Protein AF-A0A2V7X481-F1 (afdb_monomer_lite)

Radius of gyration: 19.99 Å; chains: 1; bounding box: 46×37×55 Å

Foldseek 3Di:
DQLVLFVCVQVVDDNVRSLCVVFQVVCVVVVNNLTRDDDPPGFPWDWDKDKDFDWDWDADPVRDIDIGRITIDTQWTAGRNATPDHPPPPVPDDPVQFDPLLVDDQPDPPRDDSGSDDDDND

Sequence (122 aa):
MTDVMSKFLAMGVPLDDVVRRSTVNPASEIHRPELGALSVGKEADIAVLELQKGRFAYIDCGVARMDSNVKLTARMTIRAGRISYDPSGLSMVEWEKARPQYFLTPGLGSSLPARADDYPRD

Structure (mmCIF, N/CA/C/O backbone):
data_AF-A0A2V7X481-F1
#
_entry.id   AF-A0A2V7X481-F1
#
loop_
_atom_site.group_PDB
_atom_site.id
_atom_site.type_symbol
_atom_site.label_atom_id
_atom_site.label_alt_id
_atom_site.label_comp_id
_atom_site.label_asym_id
_atom_site.label_entity_id
_atom_site.label_seq_id
_atom_site.pdbx_PDB_ins_code
_atom_site.Cartn_x
_atom_site.Cartn_y
_atom_site.Cartn_z
_atom_site.occupancy
_atom_site.B_iso_or_equiv
_atom_site.auth_seq_id
_atom_site.auth_comp_id
_atom_site.auth_asym_id
_atom_site.auth_atom_id
_atom_site.pdbx_PDB_model_num
ATOM 1 N N . MET A 1 1 ? 8.242 -2.839 0.111 1.00 88.38 1 MET A N 1
ATOM 2 C CA . MET A 1 1 ? 7.634 -2.961 -1.236 1.00 88.38 1 MET A CA 1
ATOM 3 C C . MET A 1 1 ? 7.259 -1.601 -1.828 1.00 88.38 1 MET A C 1
ATOM 5 O O . MET A 1 1 ? 7.706 -1.295 -2.927 1.00 88.38 1 MET A O 1
ATOM 9 N N . THR A 1 2 ? 6.489 -0.767 -1.121 1.00 96.56 2 THR A N 1
ATOM 10 C CA . THR A 1 2 ? 5.976 0.521 -1.632 1.00 96.56 2 THR A CA 1
ATOM 11 C C . THR A 1 2 ? 7.054 1.500 -2.108 1.00 96.56 2 THR A C 1
ATOM 13 O O . THR A 1 2 ? 6.836 2.176 -3.109 1.00 96.56 2 THR A O 1
ATOM 16 N N . ASP A 1 3 ? 8.238 1.534 -1.490 1.00 96.06 3 ASP A N 1
ATOM 17 C CA . ASP A 1 3 ? 9.344 2.392 -1.956 1.00 96.06 3 ASP A CA 1
ATOM 18 C C . ASP A 1 3 ? 9.834 2.008 -3.358 1.00 96.06 3 ASP A C 1
ATOM 20 O O . ASP A 1 3 ? 10.041 2.868 -4.212 1.00 96.06 3 ASP A O 1
ATOM 24 N N . VAL A 1 4 ? 9.949 0.706 -3.639 1.00 97.12 4 VAL A N 1
ATOM 25 C CA . VAL A 1 4 ? 10.364 0.207 -4.960 1.00 97.12 4 VAL A CA 1
ATOM 26 C C . VAL A 1 4 ? 9.283 0.495 -6.002 1.00 97.12 4 VAL A C 1
ATOM 28 O O . VAL A 1 4 ? 9.598 0.981 -7.084 1.00 97.12 4 VAL A O 1
ATOM 31 N N . MET A 1 5 ? 8.006 0.273 -5.668 1.00 98.38 5 MET A N 1
ATOM 32 C CA . MET A 1 5 ? 6.881 0.649 -6.539 1.00 98.38 5 MET A CA 1
ATOM 33 C C . MET A 1 5 ? 6.903 2.150 -6.859 1.00 98.38 5 MET A C 1
ATOM 35 O O . MET A 1 5 ? 6.757 2.546 -8.013 1.00 98.38 5 MET A O 1
ATOM 39 N N . SER A 1 6 ? 7.156 2.985 -5.850 1.00 98.50 6 SER A N 1
ATOM 40 C CA . SER A 1 6 ? 7.248 4.439 -6.008 1.00 98.50 6 SER A CA 1
ATOM 41 C C . SER A 1 6 ? 8.414 4.855 -6.899 1.00 98.50 6 SER A C 1
ATOM 43 O O . SER A 1 6 ? 8.277 5.770 -7.706 1.00 98.50 6 SER A O 1
ATOM 45 N N . LYS A 1 7 ? 9.548 4.154 -6.804 1.00 97.88 7 LYS A N 1
ATOM 46 C CA . LYS A 1 7 ? 10.692 4.358 -7.692 1.00 97.88 7 LYS A CA 1
ATOM 47 C C . LYS A 1 7 ? 10.338 4.055 -9.152 1.00 97.88 7 LYS A C 1
ATOM 49 O O . LYS A 1 7 ? 10.683 4.842 -10.024 1.00 97.88 7 LYS A O 1
ATOM 54 N N . PHE A 1 8 ? 9.618 2.964 -9.432 1.00 98.31 8 PHE A N 1
ATOM 55 C CA . PHE A 1 8 ? 9.152 2.659 -10.795 1.00 98.31 8 PHE A CA 1
ATOM 56 C C . PHE A 1 8 ? 8.159 3.694 -11.326 1.00 98.31 8 PHE A C 1
ATOM 58 O O . PHE A 1 8 ? 8.289 4.119 -12.472 1.00 98.31 8 PHE A O 1
ATOM 65 N N . LEU A 1 9 ? 7.234 4.164 -10.486 1.00 98.12 9 LEU A N 1
ATOM 66 C CA . LEU A 1 9 ? 6.353 5.280 -10.838 1.00 98.12 9 LEU A CA 1
ATOM 67 C C . LEU A 1 9 ? 7.145 6.547 -11.180 1.00 98.12 9 LEU A C 1
ATOM 69 O O . LEU A 1 9 ? 6.863 7.210 -12.172 1.00 98.12 9 LEU A O 1
ATOM 73 N N . ALA A 1 10 ? 8.162 6.871 -10.380 1.00 97.94 10 ALA A N 1
ATOM 74 C CA . ALA A 1 10 ? 9.025 8.024 -10.610 1.00 97.94 10 ALA A CA 1
ATOM 75 C C . ALA A 1 10 ? 9.827 7.922 -11.923 1.00 97.94 10 ALA A C 1
ATOM 77 O O . ALA A 1 10 ? 10.113 8.944 -12.536 1.00 97.94 10 ALA A O 1
ATOM 78 N N . MET A 1 11 ? 10.138 6.703 -12.379 1.00 97.69 11 MET A N 1
ATOM 79 C CA . MET A 1 11 ? 10.761 6.431 -13.684 1.00 97.69 11 MET A CA 1
ATOM 80 C C . MET A 1 11 ? 9.761 6.442 -14.859 1.00 97.69 11 MET A C 1
ATOM 82 O O . MET A 1 11 ? 10.150 6.161 -15.989 1.00 97.69 11 MET A O 1
ATOM 86 N N . GLY A 1 12 ? 8.484 6.755 -14.616 1.00 97.81 12 GLY A N 1
ATOM 87 C CA . GLY A 1 12 ? 7.458 6.879 -15.655 1.00 97.81 12 GLY A CA 1
ATOM 88 C C . GLY A 1 12 ? 6.698 5.592 -15.977 1.00 97.81 12 GLY A C 1
ATOM 89 O O . GLY A 1 12 ? 5.931 5.574 -16.938 1.00 97.81 12 GLY A O 1
ATOM 90 N N . VAL A 1 13 ? 6.866 4.521 -15.193 1.00 98.44 13 VAL A N 1
ATOM 91 C CA . VAL A 1 13 ? 6.030 3.321 -15.350 1.00 98.44 13 VAL A CA 1
ATOM 92 C C . VAL A 1 13 ? 4.596 3.647 -14.905 1.00 98.44 13 VAL A C 1
ATOM 94 O O . VAL A 1 13 ? 4.422 4.182 -13.807 1.00 98.44 13 VAL A O 1
ATOM 97 N N . PRO A 1 14 ? 3.562 3.329 -15.706 1.00 98.31 14 PRO A N 1
ATOM 98 C CA . PRO A 1 14 ? 2.167 3.542 -15.325 1.00 98.31 14 PRO A CA 1
ATOM 99 C C . PRO A 1 14 ? 1.775 2.818 -14.028 1.00 98.31 14 PRO A C 1
ATOM 101 O O . PRO A 1 14 ? 2.279 1.736 -13.723 1.00 98.31 14 PRO A O 1
ATOM 104 N N . LEU A 1 15 ? 0.860 3.408 -13.251 1.00 98.25 15 LEU A N 1
ATOM 105 C CA . LEU A 1 15 ? 0.454 2.874 -11.944 1.00 98.25 15 LEU A CA 1
ATOM 106 C C . LEU A 1 15 ? -0.169 1.481 -12.031 1.00 98.25 15 LEU A C 1
ATOM 108 O O . LEU A 1 15 ? 0.142 0.625 -11.207 1.00 98.25 15 LEU A O 1
ATOM 112 N N . ASP A 1 16 ? -1.023 1.250 -13.020 1.00 98.06 16 ASP A N 1
ATOM 113 C CA . ASP A 1 16 ? -1.629 -0.050 -13.299 1.00 98.06 16 ASP A CA 1
ATOM 114 C C . ASP A 1 16 ? -0.566 -1.115 -13.600 1.00 98.06 16 ASP A C 1
ATOM 116 O O . ASP A 1 16 ? -0.641 -2.231 -13.083 1.00 98.06 16 ASP A O 1
ATOM 120 N N . ASP A 1 17 ? 0.476 -0.751 -14.349 1.00 98.56 17 ASP A N 1
ATOM 121 C CA . ASP A 1 17 ? 1.586 -1.648 -14.650 1.00 98.56 17 ASP A CA 1
ATOM 122 C C . ASP A 1 17 ? 2.440 -1.944 -13.404 1.00 98.56 17 ASP A C 1
ATOM 124 O O . ASP A 1 17 ? 2.801 -3.096 -13.156 1.00 98.56 17 ASP A O 1
ATOM 128 N N . VAL A 1 18 ? 2.700 -0.942 -12.556 1.00 98.44 18 VAL A N 1
ATOM 129 C CA . VAL A 1 18 ? 3.377 -1.142 -11.262 1.00 98.44 18 VAL A C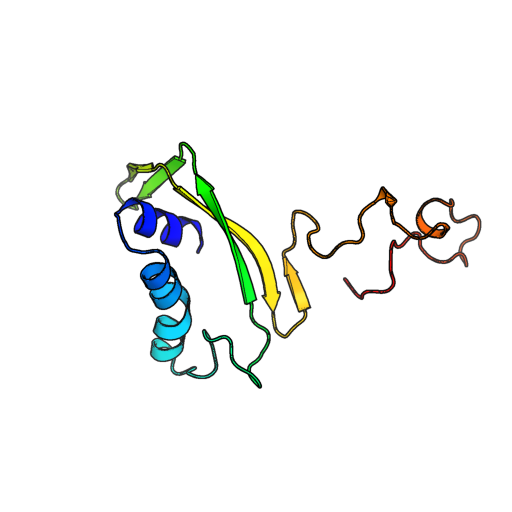A 1
ATOM 130 C C . VAL A 1 18 ? 2.570 -2.064 -10.346 1.00 98.44 18 VAL A C 1
ATOM 132 O O . VAL A 1 18 ? 3.140 -2.991 -9.767 1.00 98.44 18 VAL A O 1
ATOM 135 N N . VAL A 1 19 ? 1.252 -1.858 -10.240 1.00 98.19 19 VAL A N 1
ATOM 136 C CA . VAL A 1 19 ? 0.3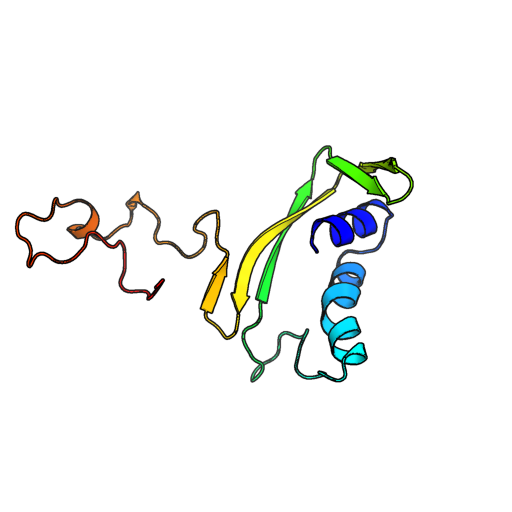62 -2.724 -9.453 1.00 98.19 19 VAL A CA 1
ATOM 137 C C . VAL A 1 19 ? 0.435 -4.150 -9.985 1.00 98.19 19 VAL A C 1
ATOM 139 O O . VAL A 1 19 ? 0.803 -5.048 -9.233 1.00 98.19 19 VAL A O 1
ATOM 142 N N . ARG A 1 20 ? 0.216 -4.356 -11.288 1.00 98.19 20 ARG A N 1
ATOM 143 C CA . ARG A 1 20 ? 0.258 -5.675 -11.938 1.00 98.19 20 ARG A CA 1
ATOM 144 C C . ARG A 1 20 ? 1.585 -6.410 -11.716 1.00 98.19 20 ARG A C 1
ATOM 146 O O . ARG A 1 20 ? 1.587 -7.596 -11.385 1.00 98.19 20 ARG A O 1
ATOM 153 N N . ARG A 1 21 ? 2.716 -5.703 -11.840 1.00 98.00 21 ARG A N 1
ATOM 154 C CA . ARG A 1 21 ? 4.073 -6.231 -11.587 1.00 98.00 21 ARG A CA 1
ATOM 155 C C . ARG A 1 21 ? 4.339 -6.570 -10.118 1.00 98.00 21 ARG A C 1
ATOM 157 O O . ARG A 1 21 ? 5.302 -7.275 -9.837 1.00 98.00 21 ARG A O 1
ATOM 164 N N . SER A 1 22 ? 3.504 -6.093 -9.199 1.00 97.75 22 SER A N 1
ATOM 165 C CA . SER A 1 22 ? 3.610 -6.340 -7.756 1.00 97.75 22 SER A CA 1
ATOM 166 C C . SER A 1 22 ? 2.505 -7.244 -7.191 1.00 97.75 22 SER A C 1
ATOM 168 O O . SER A 1 22 ? 2.510 -7.517 -5.994 1.00 97.75 22 SER A O 1
ATOM 170 N N . THR A 1 23 ? 1.577 -7.723 -8.030 1.00 97.50 23 THR A N 1
ATOM 171 C CA . THR A 1 23 ? 0.445 -8.566 -7.613 1.00 97.50 23 THR A CA 1
ATOM 172 C C . THR A 1 23 ? 0.339 -9.850 -8.441 1.00 97.50 23 THR A C 1
ATOM 174 O O . THR A 1 23 ? 0.891 -10.878 -8.058 1.00 97.50 23 THR A O 1
ATOM 177 N N . VAL A 1 24 ? -0.344 -9.810 -9.585 1.00 97.44 24 VAL A N 1
ATOM 178 C CA . VAL A 1 24 ? -0.661 -10.994 -10.396 1.00 97.44 24 VAL A CA 1
ATOM 179 C C . VAL A 1 24 ? 0.575 -11.594 -11.066 1.00 97.44 24 VAL A C 1
ATOM 181 O O . VAL A 1 24 ? 0.685 -12.815 -11.140 1.00 97.44 24 VAL A O 1
ATOM 184 N N . ASN A 1 25 ? 1.540 -10.770 -11.494 1.00 97.94 25 ASN A N 1
ATOM 185 C CA . ASN A 1 25 ? 2.780 -11.281 -12.080 1.00 97.94 25 ASN A CA 1
ATOM 186 C C . ASN A 1 25 ? 3.563 -12.139 -11.067 1.00 97.94 25 ASN A C 1
ATOM 188 O O . ASN A 1 25 ? 3.759 -13.316 -11.350 1.00 97.94 25 ASN A O 1
ATOM 192 N N . PRO A 1 26 ? 3.969 -11.634 -9.878 1.00 97.62 26 PRO A N 1
ATOM 193 C CA . PRO A 1 26 ? 4.702 -12.462 -8.924 1.00 97.62 26 PRO A CA 1
ATOM 194 C C . PRO A 1 26 ? 3.884 -13.660 -8.434 1.00 97.62 26 PRO A C 1
ATOM 196 O O . PRO A 1 26 ? 4.471 -14.714 -8.230 1.00 97.62 26 PRO A O 1
ATOM 199 N N . ALA A 1 27 ? 2.555 -13.545 -8.302 1.00 97.38 27 ALA A N 1
ATOM 200 C CA . ALA A 1 27 ? 1.684 -14.683 -7.991 1.00 97.38 27 ALA A CA 1
ATOM 201 C C . ALA A 1 27 ? 1.798 -15.807 -9.039 1.00 97.38 27 ALA A C 1
ATOM 203 O O . ALA A 1 27 ? 1.898 -16.981 -8.680 1.00 97.38 27 ALA A O 1
ATOM 204 N N . SER A 1 28 ? 1.852 -15.447 -10.325 1.00 97.62 28 SER A N 1
ATOM 205 C CA . SER A 1 28 ? 2.105 -16.388 -11.418 1.00 97.62 28 SER A CA 1
ATOM 206 C C . SER A 1 28 ? 3.501 -17.012 -11.328 1.00 97.62 28 SER A C 1
ATOM 208 O O . SER A 1 28 ? 3.618 -18.232 -11.413 1.00 97.62 28 SER A O 1
ATOM 210 N N . GLU A 1 29 ? 4.545 -16.205 -11.102 1.00 98.31 29 GLU A N 1
ATOM 211 C CA . GLU A 1 29 ? 5.942 -16.676 -11.025 1.00 98.31 29 GLU A CA 1
ATOM 212 C C . GLU A 1 29 ? 6.178 -17.684 -9.889 1.00 98.31 29 GLU A C 1
ATOM 214 O O . GLU A 1 29 ? 6.997 -18.591 -10.013 1.00 98.31 29 GLU A O 1
ATOM 219 N N . ILE A 1 30 ? 5.450 -17.553 -8.775 1.00 97.94 30 ILE A N 1
ATOM 220 C CA . ILE A 1 30 ? 5.547 -18.489 -7.644 1.00 97.94 30 ILE A CA 1
ATOM 221 C C . ILE A 1 30 ? 4.542 -19.649 -7.725 1.00 97.94 30 ILE A C 1
ATOM 223 O O . ILE A 1 30 ? 4.388 -20.383 -6.750 1.00 97.94 30 ILE A O 1
ATOM 227 N N . HIS A 1 31 ? 3.856 -19.821 -8.859 1.00 97.75 31 HIS A N 1
ATOM 228 C CA . HIS A 1 31 ? 2.835 -20.853 -9.081 1.00 97.75 31 HIS A CA 1
ATOM 229 C C . HIS A 1 31 ? 1.662 -20.794 -8.087 1.00 97.75 31 HIS A C 1
ATOM 231 O O . HIS A 1 31 ? 1.147 -21.821 -7.643 1.00 97.75 31 HIS A O 1
ATOM 237 N N . ARG A 1 32 ? 1.227 -19.581 -7.735 1.00 96.12 32 ARG A N 1
ATOM 238 C CA . ARG A 1 32 ? 0.081 -19.312 -6.852 1.00 96.12 32 ARG A CA 1
ATOM 239 C C . ARG A 1 32 ? -0.959 -18.441 -7.575 1.00 96.12 32 ARG A C 1
ATOM 241 O O . ARG A 1 32 ? -1.192 -17.304 -7.161 1.00 96.12 32 ARG A O 1
ATOM 248 N N . PRO A 1 33 ? -1.579 -18.928 -8.671 1.00 92.06 33 PRO A N 1
ATOM 249 C CA . PRO A 1 33 ? -2.498 -18.144 -9.508 1.00 92.06 33 PRO A CA 1
ATOM 250 C C . PRO A 1 33 ? -3.779 -17.711 -8.780 1.00 92.06 33 PRO A C 1
ATOM 252 O O . PRO A 1 33 ? -4.580 -16.938 -9.302 1.00 92.06 33 PRO A O 1
ATOM 255 N N . GLU A 1 34 ? -4.018 -18.231 -7.580 1.00 92.38 34 GLU A N 1
ATOM 256 C CA . GLU A 1 34 ? -5.096 -17.797 -6.715 1.00 92.38 34 GLU A CA 1
ATOM 257 C C . GLU A 1 34 ? -4.815 -16.514 -5.928 1.00 92.38 34 GLU A C 1
ATOM 259 O O . GLU A 1 34 ? -5.764 -15.943 -5.396 1.00 92.38 34 GLU A O 1
ATOM 264 N N . LEU A 1 35 ? -3.563 -16.050 -5.883 1.00 95.00 35 LEU A N 1
ATOM 265 C CA . LEU A 1 35 ? -3.162 -14.800 -5.237 1.00 95.00 35 LEU A CA 1
ATOM 266 C C . LEU A 1 35 ? -3.126 -13.626 -6.228 1.00 95.00 35 LEU A C 1
ATOM 268 O O . LEU A 1 35 ? -3.192 -13.792 -7.443 1.00 95.00 35 LEU A O 1
ATOM 272 N N . GLY A 1 36 ? -2.977 -12.409 -5.696 1.00 94.56 36 GLY A N 1
ATOM 273 C CA . GLY A 1 36 ? -2.660 -11.220 -6.497 1.00 94.56 36 GLY A CA 1
ATOM 274 C C . GLY A 1 36 ? -3.821 -10.647 -7.319 1.00 94.56 36 GLY A C 1
ATOM 275 O O . GLY A 1 36 ? -3.593 -9.737 -8.116 1.00 94.56 36 GLY A O 1
ATOM 276 N N . ALA A 1 37 ? -5.049 -11.135 -7.124 1.00 95.44 37 ALA A N 1
ATOM 277 C CA . ALA A 1 37 ? -6.245 -10.656 -7.813 1.00 95.44 37 ALA A CA 1
ATOM 278 C C . ALA A 1 37 ? -7.424 -10.463 -6.849 1.00 95.44 37 ALA A C 1
ATOM 280 O O . ALA A 1 37 ? -7.633 -11.257 -5.934 1.00 95.44 37 ALA A O 1
ATOM 281 N N . LEU A 1 38 ? -8.238 -9.436 -7.106 1.00 96.56 38 LEU A N 1
ATOM 282 C CA . LEU A 1 38 ? -9.489 -9.186 -6.391 1.00 96.56 38 LEU A CA 1
ATOM 283 C C . LEU A 1 38 ? -10.649 -9.773 -7.200 1.00 96.56 38 LEU A C 1
ATOM 285 O O . LEU A 1 38 ? -11.035 -9.230 -8.232 1.00 96.56 38 LEU A O 1
ATOM 289 N N . SER A 1 39 ? -11.184 -10.907 -6.754 1.00 94.06 39 SER A N 1
ATOM 290 C CA . SER A 1 39 ? -12.349 -11.551 -7.368 1.00 94.06 39 SER A CA 1
ATOM 291 C C . SER A 1 39 ? -13.161 -12.305 -6.319 1.00 94.06 39 SER A C 1
ATOM 293 O O . SER A 1 39 ? -12.641 -12.693 -5.272 1.00 94.06 39 SER A O 1
ATOM 295 N N . VAL A 1 40 ? -14.456 -12.484 -6.585 1.00 94.81 40 VAL A N 1
ATOM 296 C CA . VAL A 1 40 ? -15.365 -13.191 -5.676 1.00 94.81 40 VAL A CA 1
ATOM 297 C C . VAL A 1 40 ? -14.851 -14.613 -5.432 1.00 94.81 40 VAL A C 1
ATOM 299 O O . VAL A 1 40 ? -14.500 -15.322 -6.372 1.00 94.81 40 VAL A O 1
ATOM 302 N N . GLY A 1 41 ? -14.806 -15.023 -4.162 1.00 90.62 41 GLY A N 1
ATOM 303 C CA . GLY A 1 41 ? -14.339 -16.350 -3.749 1.00 90.62 41 GLY A CA 1
ATOM 304 C C . GLY A 1 41 ? -12.827 -16.474 -3.523 1.00 90.62 41 GLY A C 1
ATOM 305 O O . GLY A 1 41 ? -12.375 -17.552 -3.145 1.00 90.62 41 GLY A O 1
ATOM 306 N N . LYS A 1 42 ? -12.039 -15.408 -3.722 1.00 91.56 42 LYS A N 1
ATOM 307 C CA . LYS A 1 42 ? -10.622 -15.368 -3.316 1.00 91.56 42 LYS A CA 1
ATOM 308 C C . LYS A 1 42 ? -10.459 -14.936 -1.859 1.00 91.56 42 LYS A C 1
ATOM 310 O O . LYS A 1 42 ? -11.333 -14.286 -1.288 1.00 91.56 42 LYS A O 1
ATOM 315 N N . GLU A 1 43 ? -9.316 -15.291 -1.276 1.00 92.75 43 GLU A N 1
ATOM 316 C CA . GLU A 1 43 ? -8.914 -14.832 0.055 1.00 92.75 43 GLU A CA 1
ATOM 317 C C . GLU A 1 43 ? -8.796 -13.298 0.083 1.00 92.75 43 GLU A C 1
ATOM 319 O O . GLU A 1 43 ? -8.302 -12.682 -0.864 1.00 92.75 43 GLU A O 1
ATOM 324 N N . ALA A 1 44 ? -9.264 -12.674 1.168 1.00 95.69 44 ALA A N 1
ATOM 325 C CA . ALA A 1 44 ? -9.245 -11.223 1.343 1.00 95.69 44 ALA A CA 1
ATOM 326 C C . ALA A 1 44 ? -7.849 -10.726 1.765 1.00 95.69 44 ALA A C 1
ATOM 328 O O . ALA A 1 44 ? -7.641 -10.293 2.901 1.00 95.69 44 ALA A O 1
ATOM 329 N N . ASP A 1 45 ? -6.913 -10.805 0.821 1.00 97.06 45 ASP A N 1
ATOM 330 C CA . ASP A 1 45 ? -5.548 -10.287 0.901 1.00 97.06 45 ASP A CA 1
ATOM 331 C C . ASP A 1 45 ? -5.452 -8.960 0.140 1.00 97.06 45 ASP A C 1
ATOM 333 O O . ASP A 1 45 ? -5.409 -8.924 -1.091 1.00 97.06 45 ASP A O 1
ATOM 337 N N . ILE A 1 46 ? -5.464 -7.846 0.875 1.00 97.69 46 ILE A N 1
ATOM 338 C CA . ILE A 1 46 ? -5.657 -6.506 0.311 1.00 97.69 46 ILE A CA 1
ATOM 339 C C . ILE A 1 46 ? -4.603 -5.550 0.868 1.00 97.69 46 ILE A C 1
ATOM 341 O O . ILE A 1 46 ? -4.439 -5.420 2.079 1.00 97.69 46 ILE A O 1
ATOM 345 N N . ALA A 1 47 ? -3.933 -4.821 -0.024 1.00 97.94 47 ALA A N 1
ATOM 346 C CA . ALA A 1 47 ? -3.126 -3.659 0.326 1.00 97.94 47 ALA A CA 1
ATOM 347 C C . ALA A 1 47 ? -3.849 -2.386 -0.130 1.00 97.94 47 ALA A C 1
ATOM 349 O O . ALA A 1 47 ? -4.124 -2.213 -1.317 1.0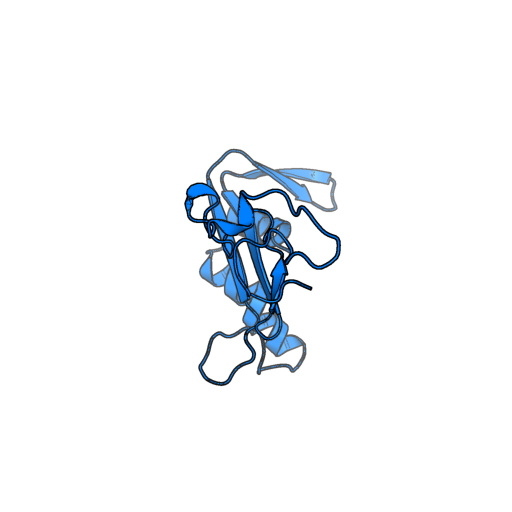0 97.94 47 ALA A O 1
ATOM 350 N N . VAL A 1 48 ? -4.137 -1.483 0.805 1.00 98.00 48 VAL A N 1
ATOM 351 C CA . VAL A 1 48 ? -4.677 -0.150 0.513 1.00 98.00 48 VAL A CA 1
ATOM 352 C C . VAL A 1 48 ? -3.508 0.819 0.447 1.00 98.00 48 VAL A C 1
ATOM 354 O O . VAL A 1 48 ? -2.792 1.003 1.434 1.00 98.00 48 VAL A O 1
ATOM 357 N N . LEU A 1 49 ? -3.303 1.432 -0.717 1.00 98.12 49 LEU A N 1
ATOM 358 C CA . LEU A 1 49 ? -2.192 2.344 -0.975 1.00 98.12 49 LEU A CA 1
ATOM 359 C C . LEU A 1 49 ? -2.710 3.753 -1.270 1.00 98.12 49 LEU A C 1
ATOM 361 O O . LEU A 1 49 ? -3.691 3.927 -1.986 1.00 98.12 49 LEU A O 1
ATOM 365 N N . GLU A 1 50 ? -2.010 4.759 -0.760 1.00 98.12 50 GLU A N 1
ATOM 366 C CA . GLU A 1 50 ? -2.217 6.165 -1.101 1.00 98.12 50 GLU A CA 1
ATOM 367 C C . GLU A 1 50 ? -1.121 6.623 -2.066 1.00 98.12 50 GLU A C 1
ATOM 369 O O . GLU A 1 50 ? 0.065 6.476 -1.766 1.00 98.12 50 GLU A O 1
ATOM 374 N N . LEU A 1 51 ? -1.512 7.210 -3.201 1.00 98.25 51 LEU A N 1
ATOM 375 C CA . LEU A 1 51 ? -0.599 7.920 -4.095 1.00 98.25 51 LEU A CA 1
ATOM 376 C C . LEU A 1 51 ? -0.472 9.378 -3.647 1.00 98.25 51 LEU A C 1
ATOM 378 O O . LEU A 1 51 ? -1.355 10.200 -3.883 1.00 98.25 51 LEU A O 1
ATOM 382 N N . GLN A 1 52 ? 0.657 9.704 -3.037 1.00 98.31 52 GLN A N 1
ATOM 383 C CA . GLN A 1 52 ? 0.996 11.046 -2.587 1.00 98.31 52 GLN A CA 1
ATOM 384 C C . GLN A 1 52 ? 1.748 11.802 -3.684 1.00 98.31 52 GLN A C 1
ATOM 386 O O . GLN A 1 52 ? 2.649 11.256 -4.323 1.00 98.31 52 GLN A O 1
ATOM 391 N N . LYS A 1 53 ? 1.403 13.080 -3.869 1.00 98.25 53 LYS A N 1
ATOM 392 C CA . LYS A 1 53 ? 2.135 14.028 -4.720 1.00 98.25 53 LYS A CA 1
ATOM 393 C C . LYS A 1 53 ? 2.928 14.979 -3.830 1.00 98.25 53 LYS A C 1
ATOM 395 O O . LYS A 1 53 ? 2.383 15.507 -2.867 1.00 98.25 53 LYS A O 1
ATOM 400 N N . GLY A 1 54 ? 4.202 15.197 -4.130 1.00 98.00 54 GLY A N 1
ATOM 401 C CA . GLY A 1 54 ? 5.077 15.978 -3.253 1.00 98.00 54 GLY A CA 1
ATOM 402 C C . GLY A 1 54 ? 6.497 16.091 -3.782 1.00 98.00 54 GLY A C 1
ATOM 403 O O . GLY A 1 54 ? 6.710 16.025 -4.984 1.00 98.00 54 GLY A O 1
ATOM 404 N N . ARG A 1 55 ? 7.473 16.278 -2.890 1.00 98.38 55 ARG A N 1
ATOM 405 C CA . ARG A 1 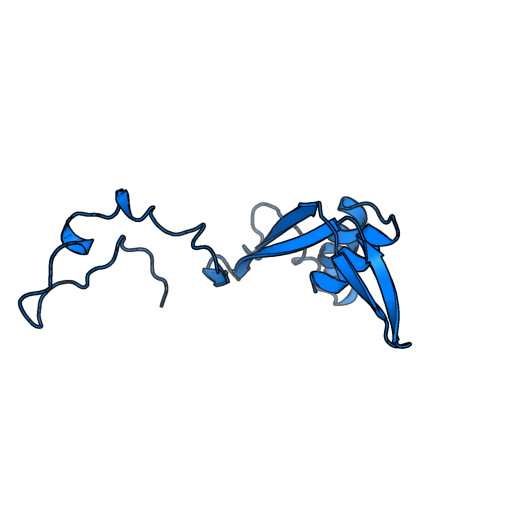55 ? 8.904 16.188 -3.211 1.00 98.38 55 ARG A CA 1
ATOM 406 C C . ARG A 1 55 ? 9.496 15.043 -2.406 1.00 98.38 55 ARG A C 1
ATOM 408 O O . ARG A 1 55 ? 9.521 15.101 -1.180 1.00 98.38 55 ARG A O 1
ATOM 415 N N . PHE A 1 56 ? 9.957 14.017 -3.102 1.00 98.25 56 PHE A N 1
ATOM 416 C CA . PHE A 1 56 ? 10.537 12.811 -2.525 1.00 98.25 56 PHE A CA 1
ATOM 417 C C . PHE A 1 56 ? 11.869 12.501 -3.202 1.00 98.25 56 PHE A C 1
ATOM 419 O O . PHE A 1 56 ? 12.213 13.098 -4.223 1.00 98.25 56 PHE A O 1
ATOM 426 N N . ALA A 1 57 ? 12.611 11.550 -2.646 1.00 97.62 57 ALA A N 1
ATOM 427 C CA . ALA A 1 57 ? 13.800 11.017 -3.283 1.00 97.62 57 ALA A CA 1
ATOM 428 C C . ALA A 1 57 ? 13.989 9.544 -2.942 1.00 97.62 57 ALA A C 1
ATOM 430 O O . ALA A 1 57 ? 13.622 9.094 -1.856 1.00 97.62 57 ALA A O 1
ATOM 431 N N . TYR A 1 58 ? 14.594 8.823 -3.875 1.00 97.56 58 TYR A N 1
ATOM 432 C CA . TYR A 1 58 ? 14.929 7.413 -3.743 1.00 97.56 58 TYR A CA 1
ATOM 433 C C . TYR A 1 58 ? 16.416 7.223 -4.021 1.00 97.56 58 TYR A C 1
ATOM 435 O O . TYR A 1 58 ? 16.981 7.924 -4.861 1.00 97.56 58 TYR A O 1
ATOM 443 N N . ILE A 1 59 ? 17.035 6.266 -3.335 1.00 96.81 59 ILE A N 1
ATOM 444 C CA . ILE A 1 59 ? 18.396 5.815 -3.636 1.00 96.81 59 ILE A CA 1
ATOM 445 C C . ILE A 1 59 ? 18.363 4.464 -4.351 1.00 96.81 59 ILE A C 1
ATOM 447 O O . ILE A 1 59 ? 17.380 3.717 -4.274 1.00 96.81 59 ILE A O 1
ATOM 451 N N . ASP A 1 60 ? 19.413 4.148 -5.094 1.00 94.56 60 ASP A N 1
ATOM 452 C CA . ASP A 1 60 ? 19.654 2.809 -5.620 1.00 94.56 60 ASP A CA 1
ATOM 453 C C . ASP A 1 60 ? 20.800 2.101 -4.884 1.00 94.56 60 ASP A C 1
ATOM 455 O O . ASP A 1 60 ? 21.416 2.653 -3.973 1.00 94.56 60 ASP A O 1
ATOM 459 N N . CYS A 1 61 ? 21.062 0.846 -5.251 1.00 95.06 61 CYS A N 1
ATOM 460 C CA . CYS A 1 61 ? 22.170 0.078 -4.681 1.00 95.06 61 CYS A CA 1
ATOM 461 C C . CYS A 1 61 ? 23.553 0.629 -5.070 1.00 95.06 61 CYS A C 1
ATOM 463 O O . CYS A 1 61 ? 24.535 0.291 -4.417 1.00 95.06 61 CYS A O 1
ATOM 465 N N . GLY A 1 62 ? 23.627 1.481 -6.097 1.00 97.19 62 GLY A N 1
ATOM 466 C CA . GLY A 1 62 ? 24.820 2.218 -6.506 1.00 97.19 62 GLY A CA 1
ATOM 467 C C . GLY A 1 62 ? 24.987 3.563 -5.794 1.00 97.19 62 GLY A C 1
ATOM 468 O O . GLY A 1 62 ? 25.892 4.315 -6.145 1.00 97.19 62 GLY A O 1
ATOM 469 N N . VAL A 1 63 ? 24.151 3.874 -4.793 1.00 96.00 63 VAL A N 1
ATOM 470 C CA . VAL A 1 63 ? 24.187 5.131 -4.022 1.00 96.00 63 VAL A CA 1
ATOM 471 C C . VAL A 1 63 ? 23.855 6.366 -4.883 1.00 96.00 63 VAL A C 1
ATOM 473 O O . VAL A 1 63 ? 24.102 7.506 -4.489 1.00 96.00 63 VAL A O 1
ATOM 476 N N . ALA A 1 64 ? 23.225 6.176 -6.045 1.00 97.75 64 ALA A N 1
ATOM 477 C CA . ALA A 1 64 ? 22.693 7.272 -6.843 1.00 97.75 64 ALA A CA 1
ATOM 478 C C . ALA A 1 64 ? 21.325 7.712 -6.305 1.00 97.75 64 ALA A C 1
ATOM 480 O O . ALA A 1 64 ? 20.487 6.887 -5.930 1.00 97.75 64 ALA A O 1
ATOM 481 N N . ARG A 1 65 ? 21.085 9.028 -6.285 1.00 97.56 65 ARG A N 1
ATOM 482 C CA . ARG A 1 65 ? 19.812 9.634 -5.872 1.00 97.56 65 ARG A CA 1
ATOM 483 C C . ARG A 1 65 ? 18.955 9.970 -7.090 1.00 97.56 65 ARG A C 1
ATOM 485 O O . ARG A 1 65 ? 19.442 10.553 -8.051 1.00 97.56 65 ARG A O 1
ATOM 492 N N . MET A 1 66 ? 17.659 9.692 -6.990 1.00 97.75 66 MET A N 1
ATOM 493 C CA . MET A 1 66 ? 16.635 10.126 -7.937 1.00 97.75 66 MET A CA 1
ATOM 494 C C . MET A 1 66 ? 15.570 10.938 -7.203 1.00 97.75 66 MET A C 1
ATOM 496 O O . MET A 1 66 ? 14.932 10.427 -6.280 1.00 97.75 66 MET A O 1
ATOM 500 N N . ASP A 1 67 ? 15.368 12.186 -7.617 1.00 98.31 67 ASP A N 1
ATOM 501 C CA . ASP A 1 67 ? 14.259 13.005 -7.128 1.00 98.31 67 ASP A CA 1
ATOM 502 C C . ASP A 1 67 ? 12.939 12.568 -7.780 1.00 98.31 67 ASP A C 1
ATOM 504 O O . ASP A 1 67 ? 12.901 12.104 -8.919 1.00 98.31 67 ASP A O 1
ATOM 508 N N . SER A 1 68 ? 11.839 12.701 -7.045 1.00 98.00 68 SER A N 1
ATOM 509 C CA . SER A 1 68 ? 10.514 12.278 -7.490 1.00 98.00 68 SER A CA 1
ATOM 510 C C . SER A 1 68 ? 9.426 13.221 -7.000 1.00 98.00 68 SER A C 1
ATOM 512 O O . SER A 1 68 ? 9.529 13.821 -5.928 1.00 98.00 68 SER A O 1
ATOM 514 N N . ASN A 1 69 ? 8.347 13.307 -7.776 1.00 98.38 69 ASN A N 1
ATOM 515 C CA . ASN A 1 69 ? 7.134 14.023 -7.409 1.00 98.38 69 ASN A CA 1
ATOM 516 C C . ASN A 1 69 ? 6.021 13.122 -6.839 1.00 98.38 69 ASN A C 1
ATOM 518 O O . ASN A 1 69 ? 4.931 13.619 -6.547 1.00 98.38 69 ASN A O 1
ATOM 522 N N . VAL A 1 70 ? 6.276 11.816 -6.684 1.00 98.25 70 VAL A N 1
ATOM 523 C CA . VAL A 1 70 ? 5.281 10.819 -6.266 1.00 98.25 70 VAL A CA 1
ATOM 524 C C . VAL A 1 70 ? 5.819 9.835 -5.227 1.00 98.25 70 VAL A C 1
ATOM 526 O O . VAL A 1 70 ? 7.001 9.479 -5.218 1.00 98.25 70 VAL A O 1
ATOM 529 N N . LYS A 1 71 ? 4.923 9.358 -4.360 1.00 98.56 71 LYS A N 1
ATOM 530 C CA . LYS A 1 71 ? 5.181 8.286 -3.393 1.00 98.56 71 LYS A CA 1
ATOM 531 C C . LYS A 1 71 ? 3.922 7.459 -3.166 1.00 98.56 71 LYS A C 1
ATOM 533 O O . LYS A 1 71 ? 2.848 8.018 -2.979 1.00 98.56 71 LYS A O 1
ATOM 538 N N . LEU A 1 72 ? 4.056 6.140 -3.145 1.00 98.56 72 LEU A N 1
ATOM 539 C CA . LEU A 1 72 ? 3.035 5.234 -2.634 1.00 98.56 72 LEU A CA 1
ATOM 540 C C . LEU A 1 72 ? 3.283 4.972 -1.149 1.00 98.56 72 LEU A C 1
ATOM 542 O O . LEU A 1 72 ? 4.378 4.569 -0.754 1.00 98.56 72 LEU A O 1
ATOM 546 N N . THR A 1 73 ? 2.248 5.150 -0.337 1.00 97.88 73 THR A N 1
ATOM 547 C CA . THR A 1 73 ? 2.274 4.859 1.101 1.00 97.88 73 THR A CA 1
ATOM 548 C C . THR A 1 73 ? 1.227 3.800 1.417 1.00 97.88 73 THR A C 1
ATOM 550 O O . THR A 1 73 ? 0.080 3.914 0.991 1.00 97.88 73 THR A O 1
ATOM 553 N N . ALA A 1 74 ? 1.606 2.765 2.168 1.00 97.75 74 ALA A N 1
ATOM 554 C CA . ALA A 1 74 ? 0.643 1.787 2.662 1.00 97.75 74 ALA A CA 1
ATOM 555 C C . ALA A 1 74 ? -0.246 2.439 3.729 1.00 97.75 74 ALA A C 1
ATOM 557 O O . ALA A 1 74 ? 0.256 2.997 4.703 1.00 97.75 74 ALA A O 1
ATOM 558 N N . ARG A 1 75 ? -1.564 2.380 3.533 1.00 98.00 75 ARG A N 1
ATOM 559 C CA . ARG A 1 75 ? -2.568 2.904 4.469 1.00 98.00 75 ARG A CA 1
ATOM 560 C C . ARG A 1 75 ? -3.264 1.810 5.257 1.00 98.00 75 ARG A C 1
ATOM 562 O O . ARG A 1 75 ? -3.660 2.062 6.385 1.00 98.00 75 ARG A O 1
ATOM 569 N N . MET A 1 76 ? -3.392 0.621 4.678 1.00 97.94 76 MET A N 1
ATOM 570 C CA . MET A 1 76 ? -3.930 -0.549 5.360 1.00 97.94 76 MET A CA 1
ATOM 571 C C . MET A 1 76 ? -3.428 -1.833 4.696 1.00 97.94 76 MET A C 1
ATOM 573 O O . MET A 1 76 ? -3.268 -1.869 3.475 1.00 97.94 76 MET A O 1
ATOM 577 N N . THR A 1 77 ? -3.227 -2.884 5.487 1.00 97.62 77 THR A N 1
ATOM 578 C CA . THR A 1 77 ? -3.017 -4.252 4.994 1.00 97.62 77 THR A CA 1
ATOM 579 C C . THR A 1 77 ? -4.029 -5.175 5.650 1.00 97.62 77 THR A C 1
ATOM 581 O O . THR A 1 77 ? -4.116 -5.236 6.878 1.00 97.62 77 THR A O 1
ATOM 584 N N . ILE A 1 78 ? -4.757 -5.918 4.826 1.00 97.12 78 ILE A N 1
ATOM 585 C CA . ILE A 1 78 ? -5.697 -6.959 5.228 1.00 97.12 78 ILE A CA 1
ATOM 586 C C . ILE A 1 78 ? -5.117 -8.289 4.755 1.00 97.12 78 ILE A C 1
ATOM 588 O O . ILE A 1 78 ? -4.733 -8.415 3.593 1.00 97.12 78 ILE A O 1
ATOM 592 N N . ARG A 1 79 ? -5.030 -9.261 5.659 1.00 96.38 79 ARG A N 1
ATOM 593 C CA . ARG A 1 79 ? -4.560 -10.619 5.390 1.00 96.38 79 ARG A CA 1
ATOM 594 C C . ARG A 1 79 ? -5.645 -11.598 5.805 1.00 96.38 79 ARG A C 1
ATOM 596 O O . ARG A 1 79 ? -6.058 -11.576 6.964 1.00 96.38 79 ARG A O 1
ATOM 603 N N . ALA A 1 80 ? -6.104 -12.440 4.885 1.00 95.06 80 ALA A N 1
ATOM 604 C CA . ALA A 1 80 ? -7.183 -13.397 5.123 1.00 95.06 80 ALA A CA 1
ATOM 605 C C . ALA A 1 80 ? -8.405 -12.768 5.832 1.00 95.06 80 ALA A C 1
ATOM 607 O O . ALA A 1 80 ? -8.976 -13.337 6.763 1.00 95.06 80 ALA A O 1
ATOM 608 N N . GLY A 1 81 ? -8.775 -11.546 5.431 1.00 94.50 81 GLY A N 1
ATOM 609 C CA . GLY A 1 81 ? -9.901 -10.800 6.007 1.00 94.50 81 GLY A CA 1
ATOM 610 C C . GLY A 1 81 ? -9.629 -10.130 7.358 1.00 94.50 81 GLY A C 1
ATOM 611 O O . GLY A 1 81 ? -10.519 -9.471 7.888 1.00 94.50 81 GLY A O 1
ATOM 612 N N . ARG A 1 82 ? -8.418 -10.247 7.916 1.00 94.50 82 ARG A N 1
ATOM 613 C CA . ARG A 1 82 ? -8.019 -9.589 9.167 1.00 94.50 82 ARG A CA 1
ATOM 614 C C . ARG A 1 82 ? -7.103 -8.407 8.900 1.00 94.50 82 ARG A C 1
ATOM 616 O O . ARG A 1 82 ? -6.170 -8.493 8.107 1.00 94.50 82 ARG A O 1
ATOM 623 N N . ILE A 1 83 ? -7.342 -7.304 9.596 1.00 95.50 83 ILE A N 1
ATOM 624 C CA . ILE A 1 83 ? -6.514 -6.102 9.492 1.00 95.50 83 ILE A CA 1
ATOM 625 C C . ILE A 1 83 ? -5.196 -6.359 10.224 1.00 95.50 83 ILE A C 1
ATOM 627 O O . ILE A 1 83 ? -5.185 -6.558 11.433 1.00 95.50 83 ILE A O 1
ATOM 631 N N . SER A 1 84 ? -4.090 -6.360 9.484 1.00 95.31 84 SER A N 1
ATOM 632 C CA . SER A 1 84 ? -2.737 -6.562 10.020 1.00 95.31 84 SER A CA 1
ATOM 633 C C . SER A 1 84 ? -1.949 -5.256 10.143 1.00 95.31 84 SER A C 1
ATOM 635 O O . SER A 1 84 ? -0.932 -5.218 10.832 1.00 95.31 84 SER A O 1
ATOM 637 N N . TYR A 1 85 ? -2.368 -4.203 9.442 1.00 95.88 85 TYR A N 1
ATOM 638 C CA . TYR A 1 85 ? -1.718 -2.897 9.446 1.00 95.88 85 TYR A CA 1
ATOM 639 C C . TYR A 1 85 ? -2.773 -1.821 9.188 1.00 95.88 85 TYR A C 1
ATOM 641 O O . TYR A 1 85 ? -3.471 -1.904 8.182 1.00 95.88 85 TYR A O 1
ATOM 649 N N . ASP A 1 86 ? -2.891 -0.839 10.080 1.00 96.00 86 ASP A N 1
ATOM 650 C CA . ASP A 1 86 ? -3.775 0.329 9.946 1.00 96.00 86 ASP A CA 1
ATOM 651 C C . ASP A 1 86 ? -3.246 1.484 10.825 1.00 96.00 86 ASP A C 1
ATOM 653 O O . ASP A 1 86 ? -3.783 1.772 11.895 1.00 96.00 86 ASP A O 1
ATOM 657 N N . PRO A 1 87 ? -2.131 2.125 10.432 1.00 95.56 87 PRO A N 1
ATOM 658 C CA . PRO A 1 87 ? -1.413 3.083 11.275 1.00 95.56 87 PRO A CA 1
ATOM 659 C C . PRO A 1 87 ? -2.198 4.373 11.534 1.00 95.56 87 PRO A C 1
ATOM 661 O O . PRO A 1 87 ? -1.876 5.105 12.464 1.00 95.56 87 PRO A O 1
ATOM 664 N N . SER A 1 88 ? -3.194 4.679 10.698 1.00 95.31 88 SER A N 1
ATOM 665 C CA . SER A 1 88 ? -4.023 5.881 10.823 1.00 95.31 88 SER A CA 1
ATOM 666 C C . SER A 1 88 ? -5.424 5.602 11.361 1.00 95.31 88 SER A C 1
ATOM 668 O O . SER A 1 88 ? -6.219 6.531 11.445 1.00 95.31 88 SER A O 1
ATOM 670 N N . GLY A 1 89 ? -5.743 4.347 11.687 1.00 94.94 89 GLY A N 1
ATOM 671 C CA . GLY A 1 89 ? -7.051 3.967 12.206 1.00 94.94 89 GLY A CA 1
ATOM 672 C C . GLY A 1 89 ? -8.198 4.144 11.206 1.00 94.94 89 GLY A C 1
ATOM 673 O O . GLY A 1 89 ? -9.293 4.515 11.610 1.00 94.94 89 GLY A O 1
ATOM 674 N N . LEU A 1 90 ? -7.975 3.883 9.912 1.00 95.12 90 LEU A N 1
ATOM 675 C CA . LEU A 1 90 ? -9.023 3.924 8.878 1.00 95.12 90 LEU A CA 1
ATOM 676 C C . LEU A 1 90 ? -10.184 2.960 9.158 1.00 95.12 90 LEU A C 1
ATOM 678 O O . LEU A 1 90 ? -11.290 3.174 8.673 1.00 95.12 90 LEU A O 1
ATOM 682 N N . SER A 1 91 ? -9.927 1.891 9.908 1.00 94.12 91 SER A N 1
ATOM 683 C CA . SER A 1 91 ? -10.928 0.912 10.339 1.00 94.12 91 SER A CA 1
ATOM 684 C C . SER A 1 91 ? -11.543 1.207 11.709 1.00 94.12 91 SER A C 1
ATOM 686 O O . SER A 1 91 ? -12.368 0.432 12.196 1.00 94.12 91 SER A O 1
ATOM 688 N N . MET A 1 92 ? -11.120 2.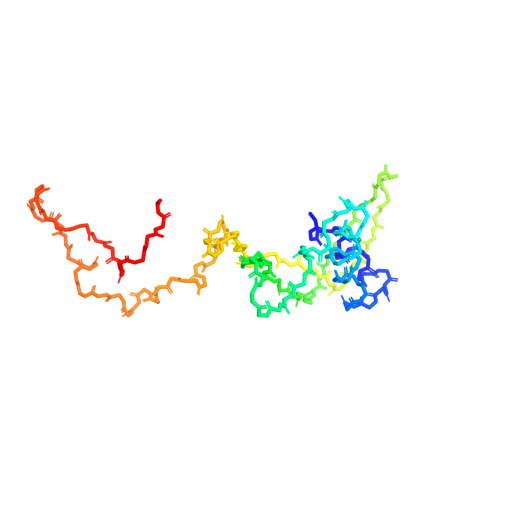286 12.369 1.00 94.50 92 MET A N 1
ATOM 689 C CA . MET A 1 92 ? -11.576 2.631 13.711 1.00 94.50 92 MET A CA 1
ATOM 690 C C . MET A 1 92 ? -12.845 3.472 13.648 1.00 94.50 92 MET A C 1
ATOM 692 O O . MET A 1 92 ? -13.051 4.259 12.724 1.00 94.50 92 MET A O 1
ATOM 696 N N . VAL A 1 93 ? -13.679 3.347 14.679 1.00 95.19 93 VAL A N 1
ATOM 697 C CA . VAL A 1 93 ? -14.742 4.321 14.932 1.00 95.19 93 VAL A CA 1
ATOM 698 C C . VAL A 1 93 ? -14.098 5.683 15.189 1.00 95.19 93 VAL A C 1
ATOM 700 O O . VAL A 1 93 ? -13.133 5.786 15.948 1.00 95.19 93 VAL A O 1
ATOM 703 N N . GLU A 1 94 ? -14.633 6.729 14.556 1.00 95.44 94 GLU A N 1
ATOM 704 C CA . GLU A 1 94 ? -14.220 8.104 14.839 1.00 95.44 94 GLU A CA 1
ATOM 705 C C . GLU A 1 94 ? -14.347 8.383 16.338 1.00 95.44 94 GLU A C 1
ATOM 707 O O . GLU A 1 94 ? -15.377 8.087 16.942 1.00 95.44 94 GLU A O 1
ATOM 712 N N . TRP A 1 95 ? -13.314 8.977 16.935 1.00 94.81 95 TRP A N 1
ATOM 713 C CA . TRP A 1 95 ? -13.240 9.162 18.385 1.00 94.81 95 TRP A CA 1
ATOM 714 C C . TRP A 1 95 ? -14.473 9.878 18.952 1.00 94.81 95 TRP A C 1
ATOM 716 O O . TRP A 1 95 ? -15.048 9.416 19.930 1.00 94.81 95 TRP A O 1
ATOM 726 N N . GLU A 1 96 ? -14.947 10.931 18.282 1.00 95.25 96 GLU A N 1
ATOM 727 C CA . GLU A 1 96 ? -16.134 11.706 18.680 1.00 95.25 96 GLU A CA 1
ATOM 728 C C . GLU A 1 96 ? -17.448 10.907 18.605 1.00 95.25 96 GLU A C 1
ATOM 730 O O . GLU A 1 96 ? -18.440 11.280 19.226 1.00 95.25 96 GLU A O 1
ATOM 735 N N . LYS A 1 97 ? -17.459 9.796 17.860 1.00 94.62 97 LYS A N 1
ATOM 736 C CA . LYS A 1 97 ? -18.607 8.897 17.678 1.00 94.62 97 LYS A CA 1
ATOM 737 C C . LYS A 1 97 ? -18.487 7.614 18.503 1.00 94.62 97 LYS A C 1
ATOM 739 O O . LYS A 1 97 ? -19.319 6.717 18.353 1.00 94.62 97 LYS A O 1
ATOM 744 N N . ALA A 1 98 ? -17.465 7.495 19.352 1.00 95.19 98 ALA A N 1
ATOM 745 C CA . ALA A 1 98 ? -17.314 6.337 20.218 1.00 95.19 98 ALA A CA 1
ATOM 746 C C . ALA A 1 98 ? -18.529 6.195 21.151 1.00 95.19 98 ALA A C 1
ATOM 748 O O . ALA A 1 98 ? -19.119 7.177 21.608 1.00 95.19 98 ALA A O 1
ATOM 74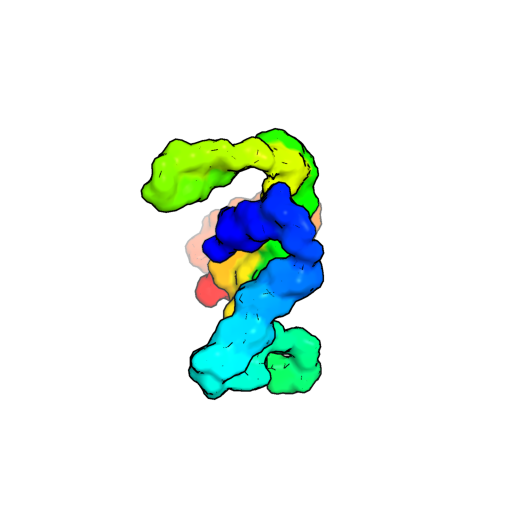9 N N . ARG A 1 99 ? -18.919 4.950 21.449 1.00 93.12 99 ARG A N 1
ATOM 750 C CA . ARG A 1 99 ? -20.037 4.680 22.366 1.00 93.12 99 ARG A CA 1
ATOM 751 C C . ARG A 1 99 ? -19.783 5.308 23.749 1.00 93.12 99 ARG A C 1
ATOM 753 O O . ARG A 1 99 ? -18.636 5.296 24.191 1.00 93.12 99 ARG A O 1
ATOM 760 N N . PRO A 1 100 ? -20.817 5.763 24.489 1.00 91.56 100 PRO A N 1
ATOM 761 C CA . PRO A 1 100 ? -20.645 6.462 25.771 1.00 91.56 100 PRO A CA 1
ATOM 762 C C . PRO A 1 100 ? -19.724 5.758 26.777 1.00 91.56 100 PRO A C 1
ATOM 764 O O . PRO A 1 100 ? -18.938 6.410 27.455 1.00 91.56 100 PRO A O 1
ATOM 767 N N . GLN A 1 101 ? -19.766 4.422 26.823 1.00 90.69 101 GLN A N 1
ATOM 768 C CA . GLN A 1 101 ? -18.889 3.583 27.646 1.00 90.69 101 GLN A CA 1
ATOM 769 C C . GLN A 1 101 ? -17.392 3.884 27.462 1.00 90.69 101 GLN A C 1
ATOM 771 O O . GLN A 1 101 ? -16.633 3.765 28.417 1.00 90.69 101 GLN A O 1
ATOM 776 N N . TYR A 1 102 ? -16.961 4.278 26.262 1.00 92.69 102 TYR A N 1
ATOM 777 C CA . TYR A 1 102 ? -15.569 4.621 25.971 1.00 92.69 102 TYR A CA 1
ATOM 778 C C . TYR A 1 102 ? -15.064 5.809 26.809 1.00 92.69 102 TYR A C 1
ATOM 780 O O . TYR A 1 102 ? -13.888 5.867 27.153 1.00 92.69 102 TYR A O 1
ATOM 788 N N . PHE A 1 103 ? -15.954 6.737 27.170 1.00 92.00 103 PHE A N 1
ATOM 789 C CA . PHE A 1 103 ? -15.616 7.961 27.902 1.00 92.00 103 PHE A CA 1
ATOM 790 C C . PHE A 1 103 ? -15.803 7.846 29.417 1.00 92.00 103 PHE A C 1
ATOM 792 O O . PHE A 1 103 ? -15.542 8.803 30.145 1.00 92.00 103 PHE A O 1
ATOM 799 N N . LEU A 1 104 ? -16.276 6.699 29.904 1.00 88.75 104 LEU A N 1
ATOM 800 C CA . LEU A 1 104 ? -16.516 6.471 31.322 1.00 88.75 104 LEU A CA 1
ATOM 801 C C . LEU A 1 104 ? -15.326 5.737 31.939 1.00 88.75 104 LEU A C 1
ATOM 803 O O . LEU A 1 104 ? -14.904 4.692 31.446 1.00 88.75 104 LEU A O 1
ATOM 807 N N . THR A 1 105 ? -14.807 6.259 33.051 1.00 84.44 105 THR A N 1
ATOM 808 C CA . THR A 1 105 ? -13.746 5.590 33.810 1.00 84.44 105 THR A CA 1
ATOM 809 C C . THR A 1 105 ? -14.285 4.291 34.422 1.00 84.44 105 THR A C 1
ATOM 811 O O . THR A 1 105 ? -15.250 4.348 35.190 1.00 84.44 105 THR A O 1
ATOM 814 N N . PRO A 1 106 ? -13.674 3.123 34.142 1.00 83.19 106 PRO A N 1
ATOM 815 C CA . PRO A 1 106 ? -14.059 1.864 34.774 1.00 83.19 106 PRO A CA 1
ATOM 816 C C . PRO A 1 106 ? -13.885 1.954 36.299 1.00 83.19 106 PRO A C 1
ATOM 818 O O . PRO A 1 106 ? -12.774 2.139 36.788 1.00 83.19 106 PRO A O 1
ATOM 821 N N . GLY A 1 107 ? -14.980 1.856 37.059 1.00 81.56 107 GLY A N 1
ATOM 822 C CA . GLY A 1 107 ? -14.962 2.036 38.520 1.00 81.56 107 GLY A CA 1
ATOM 823 C C . GLY A 1 107 ? -14.658 0.765 39.322 1.00 81.56 107 GLY A C 1
ATOM 824 O O . GLY A 1 107 ? -14.346 0.838 40.506 1.00 81.56 107 GLY A O 1
ATOM 825 N N . LEU A 1 108 ? -14.760 -0.406 38.691 1.00 85.19 108 LEU A N 1
ATOM 826 C CA . LEU A 1 108 ? -14.569 -1.729 39.300 1.00 85.19 108 LEU A CA 1
ATOM 827 C C . LEU A 1 108 ? -13.762 -2.635 38.364 1.00 85.19 108 LEU A C 1
ATOM 829 O O . LEU A 1 108 ? -13.861 -2.491 37.147 1.00 85.19 108 LEU A O 1
ATOM 833 N N . GLY A 1 109 ? -13.060 -3.634 38.907 1.00 80.94 109 GLY A N 1
ATOM 834 C CA . GLY A 1 109 ? -12.333 -4.633 38.105 1.00 80.94 109 GLY A CA 1
ATOM 835 C C . GLY A 1 109 ? -13.222 -5.495 37.192 1.00 80.94 109 GLY A C 1
ATOM 836 O O . GLY A 1 109 ? -12.725 -6.084 36.241 1.00 80.94 109 GLY A O 1
ATOM 837 N N . SER A 1 110 ? -14.533 -5.541 37.449 1.00 86.81 110 SER A N 1
ATOM 838 C CA . SER A 1 110 ? -15.540 -6.210 36.611 1.00 86.81 110 SER A CA 1
ATOM 839 C C . SER A 1 110 ? -16.133 -5.319 35.513 1.00 86.81 110 SER A C 1
ATOM 841 O O . SER A 1 110 ? -16.986 -5.772 34.751 1.00 86.81 110 SER A O 1
ATOM 843 N N . SER A 1 111 ? -15.734 -4.047 35.445 1.00 85.38 111 SER A N 1
ATOM 844 C CA . SER A 1 111 ? -16.250 -3.112 34.446 1.00 85.38 111 SER A CA 1
ATOM 845 C C . SER A 1 111 ? -15.803 -3.527 33.049 1.00 85.38 111 SER A C 1
ATOM 847 O O . SER A 1 111 ? -14.674 -3.978 32.852 1.00 85.38 111 SER A O 1
ATOM 849 N N . LEU A 1 112 ? -16.673 -3.322 32.062 1.00 83.56 112 LEU A N 1
ATOM 850 C CA . LEU A 1 112 ? -16.301 -3.537 30.671 1.00 83.56 112 LEU A CA 1
ATOM 851 C C . LEU A 1 112 ? -15.158 -2.585 30.267 1.00 83.56 112 LEU A C 1
ATOM 853 O O . LEU A 1 112 ? -15.115 -1.442 30.732 1.00 83.56 112 LEU A O 1
ATOM 857 N N . PRO A 1 113 ? -14.249 -3.017 29.377 1.00 85.94 113 PRO A N 1
ATOM 858 C CA . PRO A 1 113 ? -13.163 -2.166 28.913 1.00 85.94 113 PRO A CA 1
ATOM 859 C C . PRO A 1 113 ? -13.704 -0.966 28.126 1.00 85.94 113 PRO A C 1
ATOM 861 O O . PRO A 1 113 ? -14.721 -1.065 27.434 1.00 85.94 113 PRO A O 1
ATOM 864 N N . ALA A 1 114 ? -12.992 0.160 28.181 1.00 89.94 114 ALA A N 1
ATOM 865 C CA . ALA A 1 114 ? -13.283 1.357 27.392 1.00 89.94 114 ALA A CA 1
ATOM 866 C C . ALA A 1 114 ? -12.901 1.145 25.909 1.00 89.94 114 ALA A C 1
ATOM 868 O O . ALA A 1 114 ? -11.946 1.726 25.400 1.00 89.94 114 ALA A O 1
ATOM 869 N N . ARG A 1 115 ? -13.615 0.250 25.214 1.00 90.69 115 ARG A N 1
ATOM 870 C CA . ARG A 1 115 ? -13.467 -0.003 23.769 1.00 90.69 115 ARG A CA 1
ATOM 871 C C . ARG A 1 115 ? -14.530 0.766 22.982 1.00 90.69 115 ARG A C 1
ATOM 873 O O . ARG A 1 115 ? -15.686 0.817 23.406 1.00 90.69 115 ARG A O 1
ATOM 880 N N . ALA A 1 116 ? -14.146 1.327 21.835 1.00 93.25 116 ALA A N 1
ATOM 881 C CA . ALA A 1 116 ? -15.037 2.119 20.981 1.00 93.25 116 ALA A CA 1
ATOM 882 C C . ALA A 1 116 ? -16.109 1.271 20.265 1.00 93.25 116 ALA A C 1
ATOM 884 O O . ALA A 1 116 ? -17.207 1.763 20.019 1.00 93.25 116 ALA A O 1
ATOM 885 N N . ASP A 1 117 ? -15.811 -0.001 19.989 1.00 91.69 117 ASP A N 1
ATOM 886 C CA . ASP A 1 117 ? -16.714 -0.987 19.390 1.00 91.69 117 ASP A CA 1
ATOM 887 C C . ASP A 1 117 ? -16.345 -2.416 19.855 1.00 91.69 117 ASP A C 1
ATOM 889 O O . ASP A 1 117 ? -15.501 -2.588 20.745 1.00 91.69 117 ASP A O 1
ATOM 893 N N . ASP A 1 118 ? -16.993 -3.423 19.264 1.00 90.75 118 ASP A N 1
ATOM 894 C CA . ASP A 1 118 ? -16.800 -4.846 19.571 1.00 90.75 118 ASP A CA 1
ATOM 895 C C . ASP A 1 118 ? -15.968 -5.597 18.511 1.00 90.75 118 ASP A C 1
ATOM 897 O O . ASP A 1 118 ? -15.882 -6.824 18.545 1.00 90.75 118 ASP A O 1
ATOM 901 N N . TYR A 1 119 ? -15.349 -4.891 17.556 1.00 88.19 119 TYR A N 1
ATOM 902 C CA . TYR A 1 119 ? -14.539 -5.530 16.520 1.00 88.19 119 TYR A CA 1
ATOM 903 C C . TYR A 1 119 ? -13.256 -6.133 17.134 1.00 88.19 119 TYR A C 1
ATOM 905 O O . TYR A 1 119 ? -12.524 -5.420 17.838 1.00 88.19 119 TYR A O 1
ATOM 913 N N . PRO A 1 120 ? -12.951 -7.421 16.874 1.00 84.69 120 PRO A N 1
ATOM 914 C CA . PRO A 1 120 ? -11.785 -8.093 17.439 1.00 84.69 120 PRO A CA 1
ATOM 915 C C . PRO A 1 120 ? -10.505 -7.582 16.767 1.00 84.69 120 PRO A C 1
ATOM 917 O O . PRO A 1 120 ? -10.326 -7.722 15.555 1.00 84.69 120 PRO A O 1
ATOM 920 N N . ARG A 1 121 ? -9.627 -6.953 17.553 1.00 77.56 121 ARG A N 1
ATOM 921 C CA . ARG A 1 121 ? -8.345 -6.374 17.085 1.00 77.56 121 ARG A CA 1
ATOM 922 C C . ARG A 1 121 ? -7.124 -7.082 17.671 1.00 77.56 121 ARG A C 1
ATOM 924 O O . ARG A 1 121 ? -5.996 -6.719 17.353 1.00 77.56 121 ARG A O 1
ATOM 931 N N . ASP A 1 122 ? -7.393 -8.049 18.530 1.00 73.94 122 ASP A N 1
ATOM 932 C CA . ASP A 1 122 ? -6.503 -8.912 19.290 1.00 73.94 122 ASP A CA 1
ATOM 933 C C . ASP A 1 122 ? -6.436 -10.328 18.693 1.00 73.94 122 ASP A C 1
ATOM 935 O O . ASP A 1 122 ? -7.469 -10.825 18.181 1.00 73.94 122 ASP A O 1
#

pLDDT: mean 94.72, std 4.78, range [73.94, 98.56]

Secondary structure (DSSP, 8-state):
-HHHHHHHHHTT--HHHHHHHHTHHHHHHTT-TTSS---TTS---EEEEEEEEEEEEEE-TT--EEEEEEEEEEEEEEETTEEEE-TT-TTSPPGGGS-GGGGS---STTSPP--SS-----